Protein AF-A0A523HZV1-F1 (afdb_monomer_lite)

Sequence (72 aa):
MQRKSTLTERGFACIALDRPADGVNVGHALRAALGFGARMVILGGADPKINVRKLSTDPGRAYRHVPVLEVD

Radius of gyration: 14.11 Å; chains: 1; bounding box: 46×25×31 Å

pLDDT: mean 90.81, std 11.54, range [54.75, 98.12]

Structure (mmCIF, N/CA/C/O backbone):
data_AF-A0A523HZV1-F1
#
_entry.id   AF-A0A523HZV1-F1
#
loop_
_atom_site.group_PDB
_atom_site.id
_atom_site.type_symbol
_atom_site.label_atom_id
_atom_site.label_alt_id
_atom_site.label_comp_id
_atom_site.label_asym_id
_atom_site.label_entity_id
_atom_site.label_seq_id
_atom_site.pdbx_PDB_ins_code
_atom_site.Cartn_x
_atom_site.Cartn_y
_atom_site.Cartn_z
_atom_site.occupancy
_atom_site.B_iso_or_equiv
_atom_site.auth_seq_id
_atom_site.auth_comp_id
_atom_site.auth_asym_id
_atom_site.auth_atom_id
_atom_site.pdbx_PDB_model_num
ATOM 1 N N . MET A 1 1 ? -35.227 -8.042 4.196 1.00 55.41 1 MET A N 1
ATOM 2 C CA . MET A 1 1 ? -34.138 -8.738 4.919 1.00 55.41 1 MET A CA 1
ATOM 3 C C . MET A 1 1 ? -33.148 -7.688 5.415 1.00 55.41 1 MET A C 1
ATOM 5 O O . MET A 1 1 ? -32.518 -7.048 4.587 1.00 55.41 1 MET A O 1
ATOM 9 N N . GLN A 1 2 ? -33.067 -7.430 6.725 1.00 54.75 2 GLN A N 1
ATOM 10 C CA . GLN A 1 2 ? -32.093 -6.480 7.288 1.00 54.75 2 GLN A CA 1
ATOM 11 C C . GLN A 1 2 ? -30.867 -7.243 7.808 1.00 54.75 2 GLN A C 1
ATOM 13 O O . GLN A 1 2 ? -30.987 -8.035 8.739 1.00 54.75 2 GLN A O 1
ATOM 18 N N . ARG A 1 3 ? -29.688 -7.003 7.216 1.00 68.75 3 ARG A N 1
ATOM 19 C CA . ARG A 1 3 ? -28.395 -7.421 7.784 1.00 68.75 3 ARG A CA 1
ATOM 20 C C . ARG A 1 3 ? -27.968 -6.377 8.816 1.00 68.75 3 ARG A C 1
ATOM 22 O O . ARG A 1 3 ? -27.787 -5.217 8.459 1.00 68.75 3 ARG A O 1
ATOM 29 N N . LYS A 1 4 ? -27.789 -6.784 10.072 1.00 67.69 4 LYS A N 1
ATOM 30 C CA . LYS A 1 4 ? -27.147 -5.960 11.105 1.00 67.69 4 LYS A CA 1
ATOM 31 C C . LYS A 1 4 ? -25.709 -6.427 11.298 1.00 67.69 4 LYS A C 1
ATOM 33 O O . LYS A 1 4 ? -25.476 -7.622 11.453 1.00 67.69 4 LYS A O 1
ATOM 38 N N . SER A 1 5 ? -24.768 -5.481 11.284 1.00 68.56 5 SER A N 1
ATOM 39 C CA . SER A 1 5 ? -23.406 -5.727 11.763 1.00 68.56 5 SER A CA 1
ATOM 40 C C . SER A 1 5 ? -23.482 -6.109 13.237 1.00 68.56 5 SER A C 1
ATOM 42 O O . SER A 1 5 ? -24.118 -5.406 14.021 1.00 68.56 5 SER A O 1
ATOM 44 N N . THR A 1 6 ? -22.874 -7.229 13.604 1.00 66.75 6 THR A N 1
ATOM 45 C CA . THR A 1 6 ? -22.844 -7.740 14.980 1.00 66.75 6 THR A CA 1
ATOM 46 C C . THR A 1 6 ? -21.553 -7.372 15.712 1.00 66.75 6 THR A C 1
ATOM 48 O O . THR A 1 6 ? -21.346 -7.823 16.833 1.00 66.75 6 THR A O 1
ATOM 51 N N . LEU A 1 7 ? -20.660 -6.601 15.082 1.00 60.72 7 LEU A N 1
ATOM 52 C CA . LEU A 1 7 ? -19.360 -6.258 15.655 1.00 60.72 7 LEU A CA 1
ATOM 53 C C . LEU A 1 7 ? -19.480 -5.098 16.653 1.00 60.72 7 LEU A C 1
ATOM 55 O O . LEU A 1 7 ? -20.074 -4.064 16.349 1.00 60.72 7 LEU A O 1
ATOM 59 N N . THR A 1 8 ? -18.886 -5.285 17.831 1.00 64.19 8 THR A N 1
ATOM 60 C CA . THR A 1 8 ? -18.774 -4.313 18.934 1.00 64.19 8 THR A CA 1
ATOM 61 C C . THR A 1 8 ? -17.711 -3.238 18.689 1.00 64.19 8 THR A C 1
ATOM 63 O O . THR A 1 8 ? -17.841 -2.120 19.176 1.00 64.19 8 THR A O 1
ATOM 66 N N . GLU A 1 9 ? -16.693 -3.564 17.895 1.00 69.12 9 GLU A N 1
ATOM 67 C CA . GLU A 1 9 ? -15.592 -2.697 17.463 1.00 69.12 9 GLU A CA 1
ATOM 68 C C . GLU A 1 9 ? -15.693 -2.480 15.944 1.00 69.12 9 GLU A C 1
ATOM 70 O O . GLU A 1 9 ? -16.274 -3.297 15.221 1.00 69.12 9 GLU A O 1
ATOM 75 N N . ARG A 1 10 ? -15.109 -1.401 15.412 1.00 63.06 10 ARG A N 1
ATOM 76 C CA . ARG A 1 10 ? -15.082 -1.202 13.953 1.00 63.06 10 ARG A CA 1
ATOM 77 C C . ARG A 1 10 ? -14.167 -2.255 13.319 1.00 63.06 10 ARG A C 1
ATOM 79 O O . ARG A 1 10 ? -12.984 -2.303 13.636 1.00 63.06 10 ARG A O 1
ATOM 86 N N . GLY A 1 11 ? -14.711 -3.072 12.412 1.00 73.31 11 GLY A N 1
ATOM 87 C CA . GLY A 1 11 ? -13.922 -4.014 11.617 1.00 73.31 11 GLY A CA 1
ATOM 88 C C . GLY A 1 11 ? -12.782 -3.307 10.879 1.00 73.31 11 GLY A C 1
ATOM 89 O O . GLY A 1 11 ? -12.924 -2.163 10.444 1.00 73.31 11 GLY A O 1
ATOM 90 N N . PHE A 1 12 ? -11.640 -3.980 10.759 1.00 83.06 12 PHE A N 1
ATOM 91 C CA . PHE A 1 12 ? -10.478 -3.449 10.056 1.00 83.06 12 PHE A CA 1
ATOM 92 C C . PHE A 1 12 ? -10.492 -3.878 8.591 1.00 83.06 12 PHE A C 1
ATOM 94 O O . PHE A 1 12 ? -10.880 -4.998 8.266 1.00 83.06 12 PHE A O 1
ATOM 101 N N . ALA A 1 13 ? -10.044 -2.982 7.717 1.00 91.69 13 ALA A N 1
ATOM 102 C CA . ALA A 1 13 ? -9.814 -3.278 6.312 1.00 91.69 13 ALA A CA 1
ATOM 103 C C . ALA A 1 13 ? -8.310 -3.322 6.032 1.00 91.69 13 ALA A C 1
ATOM 105 O O . ALA A 1 13 ? -7.550 -2.510 6.566 1.00 91.69 13 ALA A O 1
ATOM 106 N N . CYS A 1 14 ? -7.906 -4.239 5.159 1.00 94.94 14 CYS A N 1
ATOM 107 C CA . CYS A 1 14 ? -6.559 -4.330 4.608 1.00 94.94 14 CYS A CA 1
ATOM 108 C C . CYS A 1 14 ? -6.657 -4.329 3.082 1.00 94.94 14 CYS A C 1
ATOM 110 O O . CYS A 1 14 ? -7.658 -4.782 2.524 1.00 94.94 14 CYS A O 1
ATOM 112 N N . ILE A 1 15 ? -5.620 -3.833 2.413 1.00 96.81 15 ILE A N 1
ATOM 113 C CA . ILE A 1 15 ? -5.508 -3.851 0.951 1.00 96.81 15 ILE A CA 1
ATOM 114 C C . ILE A 1 15 ? -4.344 -4.767 0.591 1.00 96.81 15 ILE A C 1
ATOM 116 O O . ILE A 1 15 ? -3.260 -4.615 1.142 1.00 96.81 15 ILE A O 1
ATOM 120 N N . ALA A 1 16 ? -4.553 -5.707 -0.325 1.00 97.25 16 ALA A N 1
ATOM 121 C CA . ALA A 1 16 ? -3.496 -6.574 -0.830 1.00 97.25 16 ALA A CA 1
ATOM 122 C C . ALA A 1 16 ? -3.392 -6.433 -2.350 1.00 97.25 16 ALA A C 1
ATOM 124 O O . ALA A 1 16 ? -4.409 -6.427 -3.045 1.00 97.25 16 ALA A O 1
ATOM 125 N N . LEU A 1 17 ? -2.164 -6.311 -2.845 1.00 97.81 17 LEU A N 1
ATOM 126 C CA . LEU A 1 17 ? -1.826 -6.336 -4.261 1.00 97.81 17 LEU A CA 1
ATOM 127 C C . LEU A 1 17 ? -1.003 -7.597 -4.525 1.00 97.81 17 LEU A C 1
ATOM 129 O O . LEU A 1 17 ? 0.063 -7.766 -3.934 1.00 97.81 17 LEU A O 1
ATOM 133 N N . ASP A 1 18 ? -1.505 -8.461 -5.404 1.00 97.50 18 ASP A N 1
ATOM 134 C CA . ASP A 1 18 ? -0.794 -9.654 -5.868 1.00 97.50 18 ASP A CA 1
ATOM 135 C C . ASP A 1 18 ? -0.035 -9.329 -7.158 1.00 97.50 18 ASP A C 1
ATOM 137 O O . ASP A 1 18 ? -0.622 -8.864 -8.138 1.00 97.50 18 ASP A O 1
ATOM 141 N N . ARG A 1 19 ? 1.283 -9.522 -7.119 1.00 97.06 19 ARG A N 1
ATOM 142 C CA . ARG A 1 19 ? 2.272 -9.228 -8.165 1.00 97.06 19 ARG A CA 1
ATOM 143 C C . ARG A 1 19 ? 2.095 -7.859 -8.831 1.00 97.06 19 ARG A C 1
ATOM 145 O O . ARG A 1 19 ? 1.987 -7.783 -10.060 1.00 97.06 19 ARG A O 1
ATOM 152 N N . PRO A 1 20 ? 2.052 -6.748 -8.066 1.00 97.06 20 PRO A N 1
ATOM 153 C CA . PRO A 1 20 ? 1.996 -5.426 -8.672 1.00 97.06 20 PRO A CA 1
ATOM 154 C C . PRO A 1 20 ? 3.264 -5.173 -9.499 1.00 97.06 20 PRO A C 1
ATOM 156 O O . PRO A 1 20 ? 4.378 -5.257 -8.987 1.00 97.06 20 PRO A O 1
ATOM 159 N N . ALA A 1 21 ? 3.077 -4.831 -10.775 1.00 97.00 21 ALA A N 1
ATOM 160 C CA . ALA A 1 21 ? 4.167 -4.576 -11.722 1.00 97.00 21 ALA A CA 1
ATOM 161 C C . ALA A 1 21 ? 4.470 -3.081 -11.937 1.00 97.00 21 ALA A C 1
ATOM 163 O O . ALA A 1 21 ? 5.469 -2.733 -12.559 1.00 97.00 21 ALA A O 1
ATOM 164 N N . ASP A 1 22 ? 3.611 -2.186 -11.436 1.00 97.19 22 ASP A N 1
ATOM 165 C CA . ASP A 1 22 ? 3.759 -0.739 -11.608 1.00 97.19 22 ASP A CA 1
ATOM 166 C C . ASP A 1 22 ? 3.616 -0.007 -10.267 1.00 97.19 22 ASP A C 1
ATOM 168 O O . ASP A 1 22 ? 2.621 -0.156 -9.546 1.00 97.19 22 ASP A O 1
ATOM 172 N N . GLY A 1 23 ? 4.608 0.829 -9.952 1.00 97.12 23 GLY A N 1
ATOM 173 C CA . GLY A 1 23 ? 4.625 1.665 -8.756 1.00 97.12 23 GLY A CA 1
ATOM 174 C C . GLY A 1 23 ? 3.485 2.687 -8.704 1.00 97.12 23 GLY A C 1
ATOM 175 O O . GLY A 1 23 ? 3.068 3.065 -7.609 1.00 97.12 23 GLY A O 1
ATOM 176 N N . VAL A 1 24 ? 2.919 3.096 -9.846 1.00 97.31 24 VAL A N 1
ATOM 177 C CA . VAL A 1 24 ? 1.740 3.977 -9.903 1.00 97.31 24 VAL A CA 1
ATOM 178 C C . VAL A 1 24 ? 0.557 3.342 -9.171 1.00 97.31 24 VAL A C 1
ATOM 180 O O . VAL A 1 24 ? -0.069 4.002 -8.336 1.00 97.31 24 VAL A O 1
ATOM 183 N N . ASN A 1 25 ? 0.301 2.054 -9.420 1.00 96.44 25 ASN A N 1
ATOM 184 C CA . ASN A 1 25 ? -0.795 1.310 -8.794 1.00 96.44 25 ASN A CA 1
ATOM 185 C C . ASN A 1 25 ? -0.570 1.141 -7.288 1.00 96.44 25 ASN A C 1
ATOM 187 O O . ASN A 1 25 ? -1.497 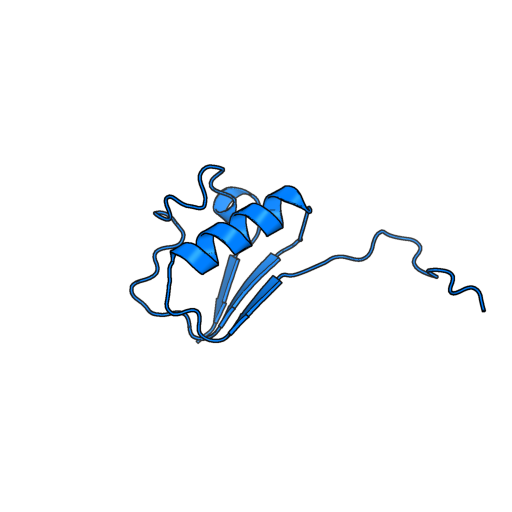1.332 -6.499 1.00 96.44 25 ASN A O 1
ATOM 191 N N . VAL A 1 26 ? 0.673 0.861 -6.884 1.00 97.88 26 VAL A N 1
ATOM 192 C CA . VAL A 1 26 ? 1.051 0.754 -5.467 1.00 97.88 26 VAL A CA 1
ATOM 193 C C . VAL A 1 26 ? 0.847 2.086 -4.744 1.00 97.88 26 VAL A C 1
ATOM 195 O O . VAL A 1 26 ? 0.249 2.118 -3.670 1.00 97.88 26 VAL A O 1
ATOM 198 N N . GLY A 1 27 ? 1.263 3.203 -5.344 1.00 97.62 27 GLY A N 1
ATOM 199 C CA . GLY A 1 27 ? 1.100 4.523 -4.733 1.00 97.62 27 GLY A CA 1
ATOM 200 C C . GLY A 1 27 ? -0.368 4.937 -4.598 1.00 97.62 27 GLY A C 1
ATOM 201 O O . GLY A 1 27 ? -0.767 5.454 -3.555 1.00 97.62 27 GLY A O 1
ATOM 202 N N . HIS A 1 28 ? -1.212 4.631 -5.590 1.0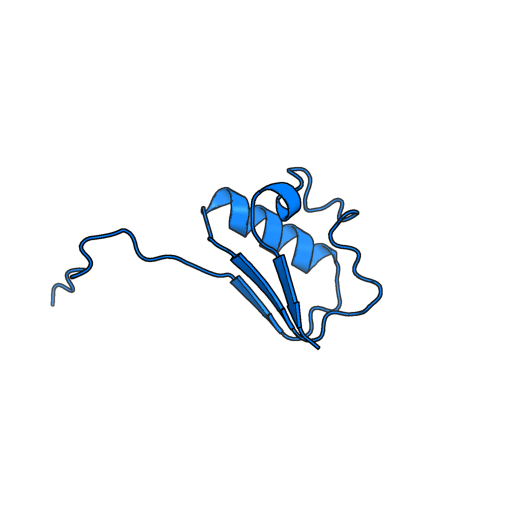0 97.75 28 HIS A N 1
ATOM 203 C CA . HIS A 1 28 ? -2.659 4.840 -5.473 1.00 97.75 28 HIS A CA 1
ATOM 204 C C . HIS A 1 28 ? -3.289 3.989 -4.364 1.00 97.75 28 HIS A C 1
ATOM 206 O O . HIS A 1 28 ? -4.113 4.500 -3.604 1.00 97.75 28 HIS A O 1
ATOM 212 N N . ALA A 1 29 ? -2.881 2.724 -4.228 1.00 97.56 29 ALA A N 1
ATOM 213 C CA . ALA A 1 29 ? -3.356 1.854 -3.155 1.00 97.56 29 ALA A CA 1
ATOM 214 C C . ALA A 1 29 ? -2.940 2.370 -1.768 1.00 97.56 29 ALA A C 1
ATOM 216 O O . ALA A 1 29 ? -3.766 2.414 -0.860 1.00 97.56 29 ALA A O 1
ATOM 217 N N . LEU A 1 30 ? -1.697 2.836 -1.615 1.00 97.75 30 LEU A N 1
ATOM 218 C CA . LEU A 1 30 ? -1.199 3.461 -0.384 1.00 97.75 30 LEU A CA 1
ATOM 219 C C . LEU A 1 30 ? -1.981 4.730 -0.031 1.00 97.75 30 LEU A C 1
ATOM 221 O O . LEU A 1 30 ? -2.428 4.900 1.106 1.00 97.75 30 LEU A O 1
ATOM 225 N N . ARG A 1 31 ? -2.229 5.591 -1.022 1.00 96.12 31 ARG A N 1
ATOM 226 C CA . ARG A 1 31 ? -3.053 6.790 -0.845 1.00 96.12 31 ARG A CA 1
ATOM 227 C C . ARG A 1 31 ? -4.480 6.438 -0.419 1.00 96.12 31 ARG A C 1
ATOM 229 O O . ARG A 1 31 ? -5.024 7.091 0.472 1.00 96.12 31 ARG A O 1
ATOM 236 N N . ALA A 1 32 ? -5.078 5.412 -1.023 1.00 95.31 32 ALA A N 1
ATOM 237 C CA . ALA A 1 32 ? -6.400 4.923 -0.640 1.00 95.31 32 ALA A CA 1
ATOM 238 C C . ALA A 1 32 ? -6.398 4.350 0.785 1.00 95.31 32 ALA A C 1
ATOM 240 O O . ALA A 1 32 ? -7.304 4.650 1.560 1.00 95.31 32 ALA A O 1
ATOM 241 N N . ALA A 1 33 ? -5.364 3.596 1.160 1.00 95.94 33 ALA A N 1
ATOM 242 C CA . ALA A 1 33 ? -5.227 3.031 2.496 1.00 95.94 33 ALA A CA 1
ATOM 243 C C . ALA A 1 33 ? -5.252 4.120 3.574 1.00 95.94 33 ALA A C 1
ATOM 245 O O . ALA A 1 33 ? -6.016 4.024 4.533 1.00 95.94 33 ALA A O 1
ATOM 246 N N . LEU A 1 34 ? -4.484 5.195 3.371 1.00 94.12 34 LEU A N 1
ATOM 247 C CA . LEU A 1 34 ? -4.484 6.345 4.271 1.00 94.12 34 LEU A CA 1
ATOM 248 C C . LEU A 1 34 ? -5.841 7.066 4.283 1.00 94.12 34 LEU A C 1
ATOM 250 O O . LEU A 1 34 ? -6.355 7.382 5.352 1.00 94.12 34 LEU A O 1
ATOM 254 N N . GLY A 1 35 ? -6.436 7.299 3.109 1.00 93.25 35 GLY A N 1
ATOM 255 C CA . GLY A 1 35 ? -7.703 8.027 2.978 1.00 93.25 35 GLY A CA 1
ATOM 256 C C . GLY A 1 35 ? -8.908 7.309 3.594 1.00 93.25 35 GLY A C 1
ATOM 257 O O . GLY A 1 35 ? -9.787 7.959 4.153 1.00 93.25 35 GLY A O 1
ATOM 258 N N . PHE A 1 36 ? -8.938 5.976 3.530 1.00 92.50 36 PHE A N 1
ATOM 259 C CA . PHE A 1 36 ? -10.031 5.157 4.065 1.00 92.50 36 PHE A CA 1
ATOM 260 C C . PHE A 1 36 ? -9.727 4.535 5.434 1.00 92.50 36 PHE A C 1
ATOM 262 O O . PHE A 1 36 ? -10.559 3.807 5.974 1.00 92.50 36 PHE A O 1
ATOM 269 N N . GLY A 1 37 ? -8.557 4.815 6.014 1.00 91.00 37 GLY A N 1
ATOM 270 C CA . GLY A 1 37 ? -8.161 4.256 7.306 1.00 91.00 37 GLY A CA 1
ATOM 271 C C . GLY A 1 37 ? -7.971 2.737 7.275 1.00 91.00 37 GLY A C 1
ATOM 272 O O . GLY A 1 37 ? -8.226 2.065 8.280 1.00 91.00 37 GLY A O 1
ATOM 273 N N . ALA A 1 38 ? -7.539 2.188 6.134 1.00 94.00 38 ALA A N 1
ATOM 274 C CA . ALA A 1 38 ? -7.106 0.799 6.072 1.00 94.00 38 ALA A CA 1
ATOM 275 C C . ALA A 1 38 ? -5.910 0.606 7.011 1.00 94.00 38 ALA A C 1
ATOM 277 O O . ALA A 1 38 ? -5.053 1.479 7.161 1.00 94.00 38 ALA A O 1
ATOM 278 N N . ARG A 1 39 ? -5.859 -0.546 7.674 1.00 94.00 39 ARG A N 1
ATOM 279 C CA . ARG A 1 39 ? -4.860 -0.816 8.711 1.00 94.00 39 ARG A CA 1
ATOM 280 C C . ARG A 1 39 ? -3.544 -1.340 8.168 1.00 94.00 39 ARG A C 1
ATOM 282 O O . ARG A 1 39 ? -2.570 -1.336 8.909 1.00 94.00 39 ARG A O 1
ATOM 289 N N . MET A 1 40 ? -3.519 -1.788 6.916 1.00 96.06 40 MET A N 1
ATOM 290 C CA . MET A 1 40 ? -2.333 -2.367 6.299 1.00 96.06 40 MET A CA 1
ATOM 291 C C . MET A 1 40 ? -2.470 -2.424 4.776 1.00 96.06 40 MET A C 1
ATOM 293 O O . MET A 1 40 ? -3.573 -2.619 4.251 1.00 96.06 40 MET A O 1
ATOM 297 N N . VAL A 1 41 ? -1.331 -2.316 4.093 1.00 97.81 41 VAL A N 1
ATOM 298 C CA . VAL A 1 41 ? -1.163 -2.663 2.679 1.00 97.81 41 VAL A CA 1
ATOM 299 C C . VAL A 1 41 ? -0.194 -3.839 2.568 1.00 97.81 41 VAL A C 1
ATOM 301 O O . VAL A 1 41 ? 0.854 -3.831 3.205 1.00 97.81 41 VAL A O 1
ATOM 304 N N . ILE A 1 42 ? -0.540 -4.851 1.777 1.00 98.12 42 ILE A N 1
ATOM 305 C CA . ILE A 1 42 ? 0.301 -6.022 1.509 1.00 98.12 42 ILE A CA 1
ATOM 306 C C . ILE A 1 42 ? 0.683 -6.016 0.029 1.00 98.12 42 ILE A C 1
ATOM 308 O O . ILE A 1 42 ? -0.188 -5.863 -0.830 1.00 98.12 42 ILE A O 1
ATOM 312 N N . LEU A 1 43 ? 1.967 -6.196 -0.264 1.00 98.12 43 LEU A N 1
ATOM 313 C CA . LEU A 1 43 ? 2.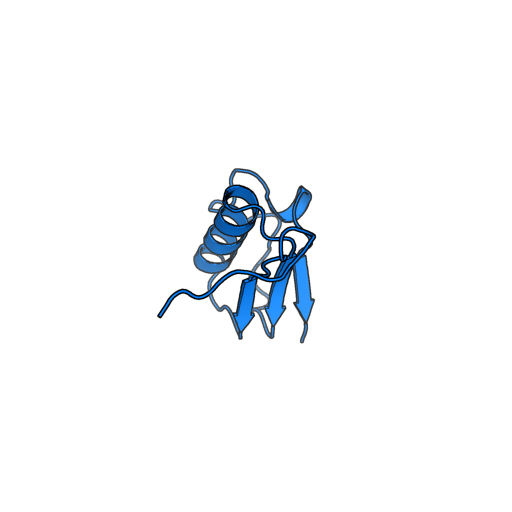518 -6.337 -1.608 1.00 98.12 43 LEU A CA 1
ATOM 314 C C . LEU A 1 43 ? 3.116 -7.744 -1.729 1.00 98.12 43 LEU A C 1
ATOM 316 O O . LEU A 1 43 ? 4.185 -8.006 -1.184 1.00 98.12 43 LEU A O 1
ATOM 320 N N . GLY A 1 44 ? 2.406 -8.656 -2.392 1.00 98.06 44 GLY A N 1
ATOM 321 C CA . GLY A 1 44 ? 2.898 -10.011 -2.659 1.00 98.06 44 GLY A CA 1
ATOM 322 C C . GLY A 1 44 ? 3.588 -10.071 -4.016 1.00 98.06 44 GLY A C 1
ATOM 323 O O . GLY A 1 44 ? 2.987 -9.649 -5.001 1.00 98.06 44 GLY A O 1
ATOM 324 N N . GLY A 1 45 ? 4.826 -10.557 -4.091 1.00 97.25 45 GLY A N 1
ATOM 325 C CA . GLY A 1 45 ? 5.574 -10.713 -5.342 1.00 97.25 45 GLY A CA 1
ATOM 326 C C . GLY A 1 45 ? 5.707 -9.419 -6.153 1.00 97.25 45 GLY A C 1
ATOM 327 O O . GLY A 1 45 ? 5.573 -9.442 -7.378 1.00 97.25 45 GLY A O 1
ATOM 328 N N . ALA A 1 46 ? 5.875 -8.276 -5.482 1.00 97.12 46 ALA A N 1
ATOM 329 C CA . ALA A 1 46 ? 6.010 -6.983 -6.149 1.00 97.12 46 ALA A CA 1
ATOM 330 C C . ALA A 1 46 ? 7.251 -6.938 -7.050 1.00 97.12 46 ALA A C 1
ATOM 332 O O . ALA A 1 46 ? 8.293 -7.497 -6.707 1.00 97.12 46 ALA A O 1
ATOM 333 N N . ASP A 1 47 ? 7.159 -6.241 -8.188 1.00 96.56 47 ASP A N 1
ATOM 334 C CA . ASP A 1 47 ? 8.329 -6.047 -9.048 1.00 96.56 47 ASP A CA 1
ATOM 335 C C . ASP A 1 47 ? 9.460 -5.356 -8.247 1.00 96.56 47 ASP A C 1
ATOM 337 O O . ASP A 1 47 ? 9.222 -4.287 -7.671 1.00 96.56 47 ASP A O 1
ATOM 341 N N . PRO A 1 48 ? 10.695 -5.903 -8.220 1.00 95.00 48 PRO A N 1
ATOM 342 C CA . PRO A 1 48 ? 11.805 -5.372 -7.420 1.00 95.00 48 PRO A CA 1
ATOM 343 C C . PRO A 1 48 ? 12.189 -3.915 -7.718 1.00 95.00 48 PRO A C 1
ATOM 345 O O . PRO A 1 48 ? 12.908 -3.282 -6.942 1.00 95.00 48 PRO A O 1
ATOM 348 N N . LYS A 1 49 ? 11.755 -3.361 -8.857 1.00 96.00 49 LYS A N 1
ATOM 349 C CA . LYS A 1 49 ? 11.978 -1.952 -9.213 1.00 96.00 49 LYS A CA 1
ATOM 350 C C . LYS A 1 49 ? 11.055 -1.002 -8.450 1.00 96.00 49 LYS A C 1
ATOM 352 O O . LYS A 1 49 ? 11.333 0.200 -8.401 1.00 96.00 49 LYS A O 1
ATOM 357 N N . ILE A 1 50 ? 9.961 -1.500 -7.875 1.00 96.69 50 ILE A N 1
ATOM 358 C CA . ILE A 1 50 ? 9.006 -0.688 -7.125 1.00 96.69 50 ILE A CA 1
ATOM 359 C C . ILE A 1 50 ? 9.638 -0.281 -5.798 1.00 96.69 50 ILE A C 1
ATOM 361 O O . ILE A 1 50 ? 9.824 -1.078 -4.888 1.00 96.69 50 ILE A O 1
ATOM 365 N N . ASN A 1 51 ? 9.932 1.011 -5.664 1.00 96.19 51 ASN A N 1
ATOM 366 C CA . ASN A 1 51 ? 10.417 1.584 -4.417 1.00 96.19 51 ASN A CA 1
ATOM 367 C C . ASN A 1 51 ? 9.303 2.383 -3.740 1.00 96.19 51 ASN A C 1
ATOM 369 O O . ASN A 1 51 ? 9.086 3.552 -4.069 1.00 96.19 51 ASN A O 1
ATOM 373 N N . VAL A 1 52 ? 8.646 1.771 -2.751 1.00 95.81 52 VAL A N 1
AT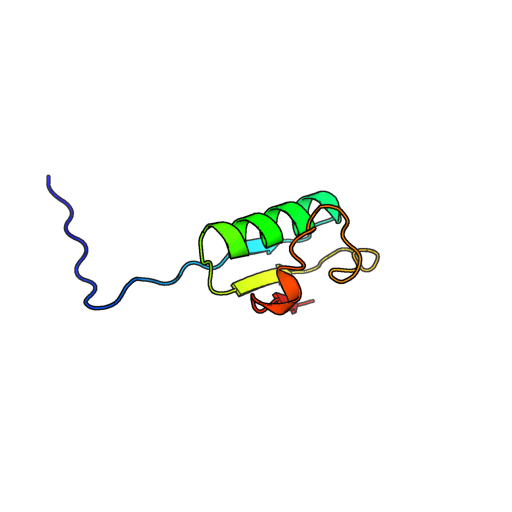OM 374 C CA . VAL A 1 52 ? 7.529 2.356 -1.985 1.00 95.81 52 VAL A CA 1
ATOM 375 C C . VAL A 1 52 ? 7.858 3.743 -1.413 1.00 95.81 52 VAL A C 1
ATOM 377 O O . VAL A 1 52 ? 6.997 4.617 -1.342 1.00 95.81 52 VAL A O 1
ATOM 380 N N . ARG A 1 53 ? 9.125 4.010 -1.073 1.00 95.25 53 ARG A N 1
ATOM 381 C CA . ARG A 1 53 ? 9.554 5.287 -0.475 1.00 95.25 53 ARG A CA 1
ATOM 382 C C . ARG A 1 53 ? 9.686 6.433 -1.486 1.00 95.25 53 ARG A C 1
ATOM 384 O O . ARG A 1 53 ? 9.927 7.567 -1.070 1.00 95.25 53 ARG A O 1
ATOM 391 N N . LYS A 1 54 ? 9.597 6.148 -2.790 1.00 95.38 54 LYS A N 1
ATOM 392 C CA . LYS A 1 54 ? 9.839 7.101 -3.890 1.00 95.38 54 LYS A CA 1
ATOM 393 C C . LYS A 1 54 ? 8.653 7.244 -4.853 1.00 95.38 54 LYS A C 1
ATOM 395 O O . LYS A 1 54 ? 8.812 7.827 -5.922 1.00 95.38 54 LYS A O 1
ATOM 400 N N . LEU A 1 55 ? 7.476 6.735 -4.494 1.00 96.38 55 LEU A N 1
ATOM 401 C CA . LEU A 1 55 ? 6.294 6.796 -5.353 1.00 96.38 55 LEU A CA 1
ATOM 402 C C . LEU A 1 55 ? 5.707 8.214 -5.369 1.00 96.38 55 LEU A C 1
ATOM 404 O O . LEU A 1 55 ? 5.207 8.700 -4.358 1.00 96.38 55 LEU A O 1
ATOM 408 N N . SER A 1 56 ? 5.734 8.876 -6.527 1.00 94.44 56 SER A N 1
ATOM 409 C CA . SER A 1 56 ? 5.145 10.214 -6.707 1.00 94.44 56 SER A CA 1
ATOM 410 C C . SER A 1 56 ? 3.622 10.230 -6.529 1.00 94.44 56 SER A C 1
ATOM 412 O O . SER A 1 56 ? 3.052 11.261 -6.174 1.00 94.44 56 SER A O 1
ATOM 414 N N . THR A 1 57 ? 2.964 9.085 -6.735 1.00 95.81 57 THR A N 1
ATOM 415 C CA . THR A 1 57 ? 1.517 8.893 -6.562 1.00 95.81 57 THR A CA 1
ATOM 416 C C . THR A 1 57 ? 1.094 8.632 -5.112 1.00 95.81 57 THR A C 1
ATOM 418 O O . THR A 1 57 ? -0.106 8.626 -4.832 1.00 95.81 57 THR A O 1
ATOM 421 N N . ASP A 1 58 ? 2.051 8.524 -4.180 1.00 95.12 58 ASP A N 1
ATOM 422 C CA . ASP A 1 58 ? 1.839 8.564 -2.724 1.00 95.12 58 ASP A CA 1
ATOM 423 C C . ASP A 1 58 ? 2.374 9.888 -2.118 1.00 95.12 58 ASP A C 1
ATOM 425 O O . ASP A 1 58 ? 3.336 9.897 -1.342 1.00 95.12 58 ASP A O 1
ATOM 429 N N . PRO A 1 59 ? 1.785 11.056 -2.456 1.00 91.69 59 PRO A N 1
ATOM 430 C CA . PRO A 1 59 ? 2.291 12.358 -2.006 1.00 91.69 59 PRO A CA 1
ATOM 431 C C . PRO A 1 59 ? 2.213 12.532 -0.483 1.00 91.69 59 PRO A C 1
ATOM 433 O O . PRO A 1 59 ? 3.038 13.231 0.105 1.00 91.69 59 PRO A O 1
ATOM 436 N N . GLY A 1 60 ? 1.242 11.875 0.161 1.00 91.88 60 GLY A N 1
ATOM 437 C CA . GLY A 1 60 ? 1.080 11.867 1.615 1.00 91.88 60 GLY A CA 1
ATOM 438 C C . GLY A 1 60 ? 2.099 10.986 2.336 1.00 91.88 60 GLY A C 1
ATOM 439 O O . GLY A 1 60 ? 2.134 10.999 3.564 1.00 91.88 60 GLY A O 1
ATOM 440 N N . ARG A 1 61 ? 2.928 10.236 1.593 1.00 94.69 61 ARG A N 1
ATOM 441 C CA . ARG A 1 61 ? 3.864 9.246 2.137 1.00 94.69 61 ARG A CA 1
ATOM 442 C C . ARG A 1 61 ? 3.144 8.302 3.097 1.00 94.69 61 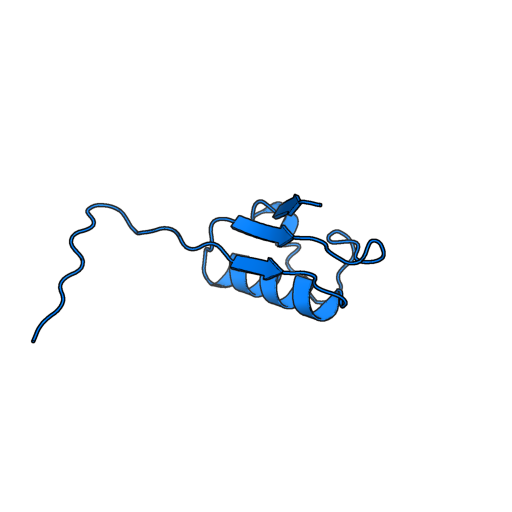ARG A C 1
ATOM 444 O O . ARG A 1 61 ? 3.602 8.092 4.220 1.00 94.69 61 ARG A O 1
ATOM 451 N N . ALA A 1 62 ? 2.006 7.760 2.665 1.00 96.12 62 ALA A N 1
ATOM 452 C CA . ALA A 1 62 ? 1.171 6.848 3.433 1.00 96.12 62 ALA A CA 1
ATOM 453 C C . ALA A 1 62 ? 1.964 5.662 3.992 1.00 96.12 62 ALA A C 1
ATOM 455 O O . ALA A 1 62 ? 1.665 5.225 5.098 1.00 96.12 62 ALA A O 1
ATOM 456 N N . TYR A 1 63 ? 3.042 5.230 3.327 1.00 94.25 63 TYR A N 1
ATOM 457 C CA . TYR A 1 63 ? 3.974 4.220 3.854 1.00 94.25 63 TYR A CA 1
ATOM 458 C C . TYR A 1 63 ? 4.589 4.564 5.234 1.00 94.25 63 TYR A C 1
ATOM 460 O O . TYR A 1 63 ? 5.131 3.691 5.906 1.00 94.25 63 TYR A O 1
ATOM 468 N N . ARG A 1 64 ? 4.552 5.835 5.666 1.00 96.19 64 ARG A N 1
ATOM 469 C CA . ARG A 1 64 ? 5.006 6.290 6.997 1.00 96.19 64 ARG A CA 1
ATOM 470 C C . ARG A 1 64 ? 3.935 6.173 8.083 1.00 96.19 64 ARG A C 1
ATOM 472 O O . ARG A 1 64 ? 4.254 6.323 9.257 1.00 96.19 64 ARG A O 1
ATOM 479 N N . HIS A 1 65 ? 2.682 5.970 7.690 1.00 94.75 65 HIS A N 1
ATOM 480 C CA . HIS A 1 65 ? 1.506 6.025 8.563 1.00 94.75 65 HIS A CA 1
ATOM 481 C C . HIS A 1 65 ? 0.709 4.717 8.552 1.00 94.75 65 HIS A C 1
ATOM 483 O O . HIS A 1 65 ? 0.049 4.388 9.535 1.00 94.75 65 HIS A O 1
ATOM 489 N N . VAL A 1 66 ? 0.778 3.979 7.445 1.00 95.12 66 VAL A N 1
ATOM 490 C CA . VAL A 1 66 ? 0.119 2.696 7.233 1.00 95.12 66 VAL A CA 1
ATOM 491 C C . VAL A 1 66 ? 1.204 1.627 7.093 1.00 95.12 66 VAL A C 1
ATOM 493 O O . VAL A 1 66 ? 2.091 1.785 6.253 1.00 95.12 66 VAL A O 1
ATOM 496 N N . PRO A 1 67 ? 1.152 0.543 7.886 1.00 96.38 67 PRO A N 1
ATOM 497 C CA . PRO A 1 67 ? 2.021 -0.611 7.703 1.00 96.38 67 PRO A CA 1
ATOM 498 C C . PRO A 1 67 ? 1.979 -1.137 6.264 1.00 96.38 67 PRO A C 1
ATOM 500 O O . PRO A 1 67 ? 0.899 -1.375 5.716 1.00 96.38 67 PRO A O 1
ATOM 503 N N . VAL A 1 68 ? 3.159 -1.337 5.680 1.00 97.12 68 VAL A N 1
ATOM 504 C CA . VAL A 1 68 ? 3.339 -1.984 4.377 1.00 97.12 68 VAL A CA 1
ATOM 505 C C . VAL A 1 68 ? 4.101 -3.280 4.606 1.00 97.12 68 VAL A C 1
ATOM 507 O O . VAL A 1 68 ? 5.212 -3.249 5.134 1.00 97.12 68 VAL A O 1
ATOM 510 N N . LEU A 1 69 ? 3.486 -4.403 4.249 1.00 97.38 69 LEU A N 1
ATOM 511 C CA . LEU A 1 69 ? 4.099 -5.725 4.300 1.00 97.38 69 LEU A CA 1
ATOM 512 C C . LEU A 1 69 ? 4.466 -6.154 2.879 1.00 97.38 69 LEU A C 1
ATOM 514 O O . LEU A 1 69 ? 3.590 -6.236 2.023 1.00 97.38 69 LEU A O 1
ATOM 518 N N . GLU A 1 70 ? 5.740 -6.439 2.644 1.00 96.06 70 GLU A N 1
ATOM 519 C CA . GLU A 1 70 ? 6.235 -7.019 1.392 1.00 96.06 70 GLU A CA 1
ATOM 520 C C . GLU A 1 70 ? 6.491 -8.515 1.623 1.00 96.06 70 GLU A C 1
ATOM 522 O O . GLU A 1 70 ? 7.078 -8.889 2.642 1.00 96.06 70 GLU A O 1
ATOM 527 N N . VAL A 1 71 ? 5.981 -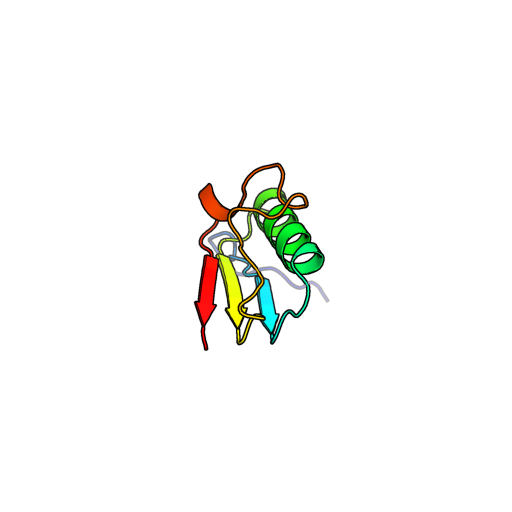9.364 0.730 1.00 94.62 71 VAL A N 1
ATOM 528 C CA . VAL A 1 71 ? 6.085 -10.830 0.807 1.00 94.62 71 VAL A CA 1
ATOM 529 C C . VAL A 1 71 ? 6.526 -11.361 -0.553 1.00 94.62 71 VAL A C 1
ATOM 531 O O . VAL A 1 71 ? 5.984 -10.921 -1.567 1.00 94.62 71 VAL A O 1
ATOM 534 N N . ASP A 1 72 ? 7.476 -12.296 -0.558 1.00 85.75 72 ASP A N 1
ATOM 535 C CA . ASP A 1 72 ? 7.989 -12.960 -1.767 1.00 85.75 72 ASP A CA 1
ATOM 536 C C . ASP A 1 72 ? 7.079 -14.101 -2.253 1.00 85.75 72 ASP A C 1
ATOM 538 O O . ASP A 1 72 ? 6.572 -14.872 -1.401 1.00 85.75 72 ASP A O 1
#

Secondary structure (DSSP, 8-state):
-PPPP--SSPPP-EEEEES---HHHHHHHHHHHHHHT-SEEEEES--TT--GGG-TT-TT-GGGTS-EEEE-

Foldseek 3Di:
DDDDDPDPDDDAAEAEDAAAADLLVVLQVLCVCVVVVHQAYEYENYDPVRDLQPRPSNVVSSVVVHHYHYHD